Protein AF-A0A3C0I5L4-F1 (afdb_monomer_lite)

Sequence (183 aa):
MVKNKQGGDNIIDRAFYGLAITHIKDHEHILNLGCGSHLNFERNLLNKHNVTITSCDINPISIPYESEHIIFFKQDVETLFTLDSKVDVVTFFELIEHIDKTDILLQNCYNNLKIGGVLICSVPNLASIYARVELLLGFQPHILEVSNVCSNFGTGVFGKLNNPNNEPIHHIRGFTLAAIKEM

Radius of gyration: 16.97 Å; chains: 1; bounding box: 39×34×49 Å

pLDDT: mean 92.29, std 9.23, range [46.31, 98.75]

Structure (mmCIF, N/CA/C/O backbone):
data_AF-A0A3C0I5L4-F1
#
_entry.id   AF-A0A3C0I5L4-F1
#
loop_
_atom_site.group_PDB
_atom_site.id
_atom_site.type_symbol
_atom_site.label_atom_id
_atom_site.label_alt_id
_atom_site.label_comp_id
_atom_site.label_asym_id
_atom_site.label_entity_id
_atom_site.label_seq_id
_atom_site.pdbx_PDB_ins_code
_atom_site.Cartn_x
_atom_site.Cartn_y
_atom_site.Cartn_z
_atom_site.occupancy
_atom_site.B_iso_or_equiv
_atom_site.auth_seq_id
_atom_site.auth_comp_id
_atom_site.auth_asym_id
_atom_site.auth_atom_id
_atom_site.pdbx_PDB_model_num
ATOM 1 N N . MET A 1 1 ? 21.613 4.155 -1.282 1.00 46.31 1 MET A N 1
ATOM 2 C CA . MET A 1 1 ? 20.770 2.986 -1.604 1.00 46.31 1 MET A CA 1
ATOM 3 C C . MET A 1 1 ? 19.384 3.333 -1.108 1.00 46.31 1 MET A C 1
ATOM 5 O O . MET A 1 1 ? 19.253 3.581 0.085 1.00 46.31 1 MET A O 1
ATOM 9 N N . VAL A 1 2 ? 18.417 3.496 -2.009 1.00 54.06 2 VAL A N 1
ATOM 10 C CA . VAL A 1 2 ? 17.023 3.744 -1.620 1.00 54.06 2 VAL A CA 1
ATOM 11 C C . VAL A 1 2 ? 16.546 2.462 -0.946 1.00 54.06 2 VAL A C 1
ATOM 13 O O . VAL A 1 2 ? 16.538 1.416 -1.583 1.00 54.06 2 VAL A O 1
ATOM 16 N N . LYS A 1 3 ? 16.319 2.516 0.367 1.00 54.25 3 LYS A N 1
ATOM 17 C CA . LYS A 1 3 ? 15.834 1.378 1.151 1.00 54.25 3 LYS A CA 1
ATOM 18 C C . LYS A 1 3 ? 14.345 1.562 1.399 1.00 54.25 3 LYS A C 1
ATOM 20 O O . LYS A 1 3 ? 13.959 2.639 1.849 1.00 54.25 3 LYS A O 1
ATOM 25 N N . ASN A 1 4 ? 13.586 0.510 1.101 1.00 57.41 4 ASN A N 1
ATOM 26 C CA . ASN A 1 4 ? 12.290 0.116 1.657 1.00 57.41 4 ASN A CA 1
ATOM 27 C C . ASN A 1 4 ? 11.431 1.336 2.005 1.00 57.41 4 ASN A C 1
ATOM 29 O O . ASN A 1 4 ? 11.211 1.657 3.174 1.00 57.41 4 ASN A O 1
ATOM 33 N N . LYS A 1 5 ? 11.019 2.075 0.965 1.00 69.38 5 LYS A N 1
ATOM 34 C CA . LYS A 1 5 ? 10.074 3.180 1.125 1.00 69.38 5 LYS A CA 1
ATOM 35 C C . LYS A 1 5 ? 8.753 2.580 1.590 1.00 69.38 5 LYS A C 1
ATOM 37 O O . LYS A 1 5 ? 8.132 1.834 0.853 1.00 69.38 5 LYS A O 1
ATOM 42 N N . GLN A 1 6 ? 8.350 2.907 2.811 1.00 75.19 6 GLN A N 1
ATOM 43 C CA . GLN A 1 6 ? 7.044 2.509 3.343 1.00 75.19 6 GLN A CA 1
ATOM 44 C C . GLN A 1 6 ? 6.053 3.679 3.367 1.00 75.19 6 GLN A C 1
ATOM 46 O O . GLN A 1 6 ? 4.899 3.489 3.709 1.00 75.19 6 GLN A O 1
ATOM 51 N N . GLY A 1 7 ? 6.492 4.887 2.999 1.00 66.06 7 GLY A N 1
ATOM 52 C CA . GLY A 1 7 ? 5.702 6.104 3.154 1.00 66.06 7 GLY A CA 1
ATOM 53 C C . GLY A 1 7 ? 4.615 6.296 2.099 1.00 66.06 7 GLY A C 1
ATOM 54 O O . GLY A 1 7 ? 4.928 6.489 0.928 1.00 66.06 7 GLY A O 1
ATOM 55 N N . GLY A 1 8 ? 3.361 6.411 2.539 1.00 62.75 8 GLY A N 1
ATOM 56 C CA . GLY A 1 8 ? 2.185 6.793 1.742 1.00 62.75 8 GLY A CA 1
ATOM 57 C C . GLY A 1 8 ? 2.085 8.285 1.385 1.00 62.75 8 GLY A C 1
ATOM 58 O O . GLY A 1 8 ? 0.991 8.813 1.178 1.00 62.75 8 GLY A O 1
ATOM 59 N N . ASP A 1 9 ? 3.214 8.998 1.316 1.00 68.19 9 ASP A N 1
ATOM 60 C CA . ASP A 1 9 ? 3.255 10.419 0.928 1.00 68.19 9 ASP A CA 1
ATOM 61 C C . ASP A 1 9 ? 3.105 10.640 -0.582 1.00 68.19 9 ASP A C 1
ATOM 63 O O . ASP A 1 9 ? 3.036 11.783 -1.044 1.00 68.19 9 ASP A O 1
ATOM 67 N N . ASN A 1 10 ? 3.037 9.557 -1.358 1.00 64.75 10 ASN A N 1
ATOM 68 C CA . ASN A 1 10 ? 2.701 9.625 -2.770 1.00 64.75 10 ASN A CA 1
ATOM 69 C C . ASN A 1 10 ? 1.367 10.371 -2.944 1.00 64.75 10 ASN A C 1
ATOM 71 O O . ASN A 1 10 ? 0.417 10.188 -2.176 1.00 64.75 10 ASN A O 1
ATOM 75 N N . ILE A 1 11 ? 1.292 11.231 -3.964 1.00 62.22 11 ILE A N 1
ATOM 76 C CA . ILE A 1 11 ? 0.053 11.929 -4.324 1.00 62.22 11 ILE A CA 1
ATOM 77 C C . ILE A 1 11 ? -0.876 10.900 -4.971 1.00 62.22 11 ILE A C 1
ATOM 79 O O . ILE A 1 11 ? -0.947 10.769 -6.190 1.00 62.22 11 ILE A O 1
ATOM 83 N N . ILE A 1 12 ? -1.555 10.134 -4.129 1.00 67.00 12 ILE A N 1
ATOM 84 C CA . ILE A 1 12 ? -2.606 9.213 -4.532 1.00 67.00 12 ILE A CA 1
ATOM 85 C C . ILE A 1 12 ? -3.869 10.038 -4.790 1.00 67.00 12 ILE A C 1
ATOM 87 O O . ILE A 1 12 ? -4.204 10.956 -4.032 1.00 67.00 12 ILE A O 1
ATOM 91 N N . ASP A 1 13 ? -4.562 9.734 -5.888 1.00 69.94 13 ASP A N 1
ATOM 92 C CA . ASP A 1 13 ? -5.792 10.427 -6.262 1.00 69.94 13 ASP A CA 1
ATOM 93 C C . ASP A 1 13 ? -6.814 10.352 -5.111 1.00 69.94 13 ASP A C 1
ATOM 95 O O . ASP A 1 13 ? -7.080 9.290 -4.546 1.00 69.94 13 ASP A O 1
ATOM 99 N N . ARG A 1 14 ? -7.447 11.477 -4.765 1.00 70.69 14 ARG A N 1
ATOM 100 C CA . ARG A 1 14 ? -8.514 11.493 -3.752 1.00 70.69 14 ARG A CA 1
ATOM 101 C C . ARG A 1 14 ? -9.670 10.563 -4.119 1.00 70.69 14 ARG A C 1
ATOM 103 O O . ARG A 1 14 ? -10.327 10.040 -3.221 1.00 70.69 14 ARG A O 1
ATOM 110 N N . ALA A 1 15 ? -9.925 10.349 -5.409 1.00 74.06 15 ALA A N 1
ATOM 111 C CA . ALA A 1 15 ? -10.909 9.386 -5.888 1.00 74.06 15 ALA A CA 1
ATOM 112 C C . ALA A 1 15 ? -10.546 7.948 -5.490 1.00 74.06 15 ALA A C 1
ATOM 114 O O . ALA A 1 15 ? -11.435 7.175 -5.132 1.00 74.06 15 ALA A O 1
ATOM 115 N N . PHE A 1 16 ? -9.252 7.615 -5.479 1.00 80.75 16 PHE A N 1
ATOM 116 C CA . PHE A 1 16 ?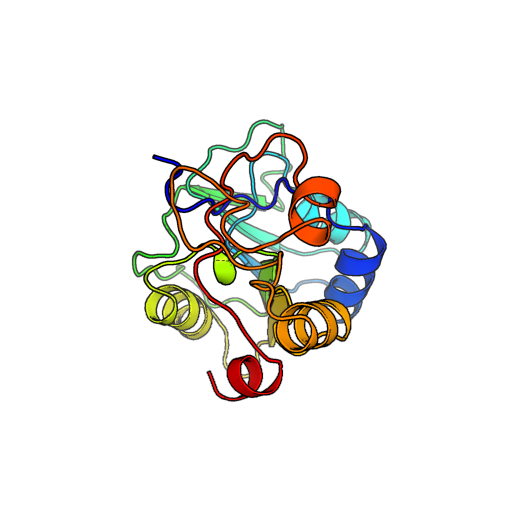 -8.768 6.310 -5.047 1.00 80.75 16 PHE A CA 1
ATOM 117 C C . PHE A 1 16 ? -9.075 6.076 -3.558 1.00 80.75 16 PHE A C 1
ATOM 119 O O . PHE A 1 16 ? -9.726 5.087 -3.214 1.00 80.75 16 PHE A O 1
ATOM 126 N N . TYR A 1 17 ? -8.730 7.029 -2.681 1.00 86.88 17 TYR A N 1
ATOM 127 C CA . TYR A 1 17 ? -9.134 6.946 -1.270 1.00 86.88 17 TYR A CA 1
ATOM 128 C C . TYR A 1 17 ? -10.654 6.944 -1.111 1.00 86.88 17 TYR A C 1
ATOM 130 O O . TYR A 1 17 ? -11.181 6.251 -0.249 1.00 86.88 17 TYR A O 1
ATOM 138 N N . GLY A 1 18 ? -11.376 7.668 -1.969 1.00 87.19 18 GLY A N 1
ATOM 139 C CA . GLY A 1 18 ? -12.834 7.672 -1.994 1.00 87.19 18 GLY A CA 1
ATOM 140 C C . GLY A 1 18 ? -13.443 6.275 -2.121 1.00 87.19 18 GLY A C 1
ATOM 141 O O . GLY A 1 18 ? -14.389 5.982 -1.395 1.00 87.19 18 GLY A O 1
ATOM 142 N N . LEU A 1 19 ? -12.885 5.415 -2.981 1.00 90.06 19 LEU A N 1
ATOM 143 C CA . LEU A 1 19 ? -13.333 4.027 -3.119 1.00 90.06 19 LEU A CA 1
ATOM 144 C C . LEU A 1 19 ? -13.057 3.222 -1.844 1.00 90.06 19 LEU A C 1
ATOM 146 O O . LEU A 1 19 ? -13.973 2.592 -1.323 1.00 90.06 19 LEU A O 1
ATOM 150 N N . ALA A 1 20 ? -11.833 3.285 -1.310 1.00 92.50 20 ALA A N 1
ATOM 151 C CA . ALA A 1 20 ? -11.471 2.589 -0.073 1.00 92.50 20 ALA A CA 1
ATOM 152 C C . ALA A 1 20 ? -12.380 2.994 1.101 1.00 92.50 20 ALA A C 1
ATOM 154 O O . ALA A 1 20 ? -12.898 2.137 1.813 1.00 92.50 20 ALA A O 1
ATOM 155 N N . ILE A 1 21 ? -12.647 4.295 1.244 1.00 93.94 21 ILE A N 1
ATOM 156 C CA . ILE A 1 21 ? -13.491 4.845 2.309 1.00 93.94 21 ILE A CA 1
ATOM 157 C C . ILE A 1 21 ? -14.933 4.319 2.227 1.00 93.94 21 ILE A C 1
ATOM 159 O O . ILE A 1 21 ? -15.558 4.133 3.261 1.00 93.94 21 ILE A O 1
ATOM 163 N N . THR A 1 22 ? -15.460 3.994 1.039 1.00 94.25 22 THR A N 1
ATOM 164 C CA . THR A 1 22 ? -16.830 3.442 0.919 1.00 94.25 22 THR A CA 1
ATOM 165 C C . THR A 1 22 ? -17.010 2.064 1.564 1.00 94.25 22 THR A C 1
ATOM 167 O O . THR A 1 22 ? -18.143 1.629 1.775 1.00 94.25 22 THR A O 1
ATOM 170 N N . HIS A 1 23 ? -15.908 1.381 1.880 1.00 94.75 23 HIS A N 1
ATOM 171 C CA . HIS A 1 23 ? -15.907 0.096 2.572 1.00 94.75 23 HIS A CA 1
ATOM 172 C C . HIS A 1 23 ? -15.712 0.222 4.089 1.00 94.75 23 HIS A C 1
ATOM 174 O O . HIS A 1 23 ? -15.779 -0.797 4.772 1.00 94.75 23 HIS A O 1
ATOM 180 N N . ILE A 1 24 ? -15.495 1.437 4.604 1.00 97.31 24 ILE A N 1
ATOM 181 C CA . ILE A 1 24 ? -15.298 1.727 6.028 1.00 97.31 24 ILE A CA 1
ATOM 182 C C . ILE A 1 24 ? -16.590 2.316 6.605 1.00 97.31 24 ILE A C 1
ATOM 184 O O . ILE A 1 24 ? -17.306 3.064 5.937 1.00 97.31 24 ILE A O 1
ATOM 188 N N . LYS A 1 25 ? -16.910 1.957 7.847 1.00 97.31 25 LYS A N 1
ATOM 189 C CA . LYS A 1 25 ? -18.108 2.408 8.565 1.00 97.31 25 LYS A CA 1
ATOM 190 C C . LYS A 1 25 ? -17.736 3.260 9.771 1.00 97.31 25 LYS A C 1
ATOM 192 O O . LYS A 1 25 ? -16.623 3.193 10.286 1.00 97.31 25 LYS A O 1
ATOM 197 N N . ASP A 1 26 ? -18.705 4.034 10.254 1.00 97.88 26 ASP A N 1
ATOM 198 C CA . ASP A 1 26 ? -18.543 4.761 11.511 1.00 97.88 26 ASP A CA 1
ATOM 199 C C . ASP A 1 26 ? -18.275 3.801 12.674 1.00 97.88 26 ASP A C 1
ATOM 201 O O . ASP A 1 26 ? -18.818 2.695 12.738 1.00 97.88 26 ASP A O 1
ATOM 205 N N . HIS A 1 27 ? -17.462 4.275 13.613 1.00 97.56 27 HIS A N 1
ATOM 206 C CA . HIS A 1 27 ? -17.026 3.600 14.833 1.00 97.56 27 HIS A CA 1
ATOM 207 C C . HIS A 1 27 ? -16.132 2.369 14.626 1.00 97.56 27 HIS A C 1
ATOM 209 O O . HIS A 1 27 ? -15.845 1.665 15.595 1.00 97.56 27 HIS A O 1
ATOM 215 N N . GLU A 1 28 ? -15.665 2.114 13.402 1.00 98.25 28 GLU A N 1
ATOM 216 C CA . GLU A 1 28 ? -14.629 1.114 13.148 1.00 98.25 28 GLU A CA 1
ATOM 217 C C . GLU A 1 28 ? -13.257 1.597 13.638 1.00 98.25 28 GLU A C 1
ATOM 219 O O . GLU A 1 28 ? -12.948 2.793 13.638 1.00 98.25 28 GLU A O 1
ATOM 224 N N . HIS A 1 29 ? -12.427 0.637 14.050 1.00 98.44 29 HIS A N 1
ATOM 225 C CA . HIS A 1 29 ? -11.011 0.851 14.335 1.00 98.44 29 HIS A CA 1
ATOM 226 C C . HIS A 1 29 ? -10.188 0.388 13.133 1.00 98.44 29 HIS A C 1
ATOM 228 O O . HIS A 1 29 ? -10.349 -0.745 12.670 1.00 98.44 29 HIS A O 1
ATOM 234 N N . ILE A 1 30 ? -9.317 1.259 12.624 1.00 98.50 30 ILE A N 1
ATOM 235 C CA . ILE A 1 30 ? -8.523 1.033 11.413 1.00 98.50 30 ILE A CA 1
ATOM 236 C C . ILE A 1 30 ? -7.036 0.952 11.757 1.00 98.50 30 ILE A C 1
ATOM 238 O O . ILE A 1 30 ? -6.535 1.768 12.525 1.00 98.50 30 ILE A O 1
ATOM 242 N N . LEU A 1 31 ? -6.313 0.016 11.144 1.00 98.62 31 LEU A N 1
ATOM 243 C CA . LEU A 1 31 ? -4.848 -0.003 11.107 1.00 98.62 31 LEU A CA 1
ATOM 244 C C . LEU A 1 31 ? -4.366 0.399 9.711 1.00 98.62 31 LEU A C 1
ATOM 246 O O . LEU A 1 31 ? -4.568 -0.362 8.769 1.00 98.62 31 LEU A O 1
ATOM 250 N N . ASN A 1 32 ? -3.701 1.547 9.580 1.00 97.69 32 ASN A N 1
ATOM 251 C CA . ASN A 1 32 ? -3.083 1.975 8.325 1.00 97.69 32 ASN A CA 1
ATOM 252 C C . ASN A 1 32 ? -1.569 1.726 8.353 1.00 97.69 32 ASN A C 1
ATOM 254 O O . ASN A 1 32 ? -0.853 2.294 9.181 1.00 97.69 32 ASN A O 1
ATOM 258 N N . LEU A 1 33 ? -1.083 0.873 7.453 1.00 97.88 33 LEU A N 1
ATOM 259 C CA . LEU A 1 33 ? 0.329 0.525 7.315 1.00 97.88 33 LEU A CA 1
ATOM 260 C C . LEU A 1 33 ? 0.950 1.340 6.181 1.00 97.88 33 LEU A C 1
ATOM 262 O O . LEU A 1 33 ? 0.434 1.343 5.064 1.00 97.88 33 LEU A O 1
ATOM 266 N N . GLY A 1 34 ? 2.065 2.006 6.472 1.00 95.69 34 GLY A N 1
ATOM 267 C CA . GLY A 1 34 ? 2.743 2.887 5.528 1.00 95.69 34 GLY A CA 1
ATOM 268 C C . GLY A 1 34 ? 2.052 4.242 5.369 1.00 95.69 34 GLY A C 1
ATOM 269 O O . GLY A 1 34 ? 1.781 4.684 4.255 1.00 95.69 34 GLY A O 1
ATOM 270 N N . CYS A 1 35 ? 1.698 4.903 6.477 1.00 94.06 35 CYS A N 1
ATOM 271 C CA . CYS A 1 35 ? 0.886 6.127 6.439 1.00 94.06 35 CYS A CA 1
ATOM 272 C C . CYS A 1 35 ? 1.588 7.353 5.827 1.00 94.06 35 CYS A C 1
ATOM 274 O O . CYS A 1 35 ? 0.935 8.354 5.519 1.00 94.06 35 CYS A O 1
ATOM 276 N N . GLY A 1 36 ? 2.909 7.300 5.656 1.00 92.50 36 GLY A N 1
ATOM 277 C CA . GLY A 1 36 ? 3.711 8.455 5.281 1.00 92.50 36 GLY A CA 1
ATOM 278 C C . GLY A 1 36 ? 3.763 9.511 6.383 1.00 92.50 36 GLY A C 1
ATOM 279 O O . GLY A 1 36 ? 3.291 9.323 7.507 1.00 92.50 36 GLY A O 1
ATOM 280 N N . SER A 1 37 ? 4.362 10.652 6.059 1.00 91.44 37 SER A N 1
ATOM 281 C CA . SER A 1 37 ? 4.539 11.757 6.995 1.00 91.44 37 SER A CA 1
ATOM 282 C C . SER A 1 37 ? 3.363 12.745 7.016 1.00 91.44 37 SER A C 1
ATOM 284 O O . SER A 1 37 ? 3.224 13.479 7.993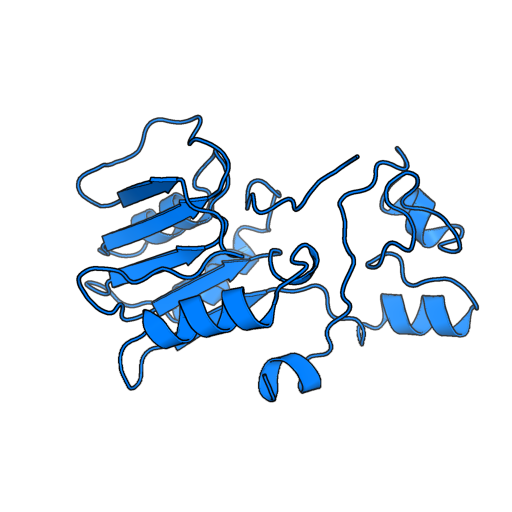 1.00 91.44 37 SER A O 1
ATOM 286 N N . HIS A 1 38 ? 2.496 12.749 5.993 1.00 91.75 38 HIS A N 1
ATOM 287 C CA . HIS A 1 38 ? 1.404 13.727 5.838 1.00 91.75 38 HIS A CA 1
ATOM 288 C C . HIS A 1 38 ? -0.002 13.202 6.170 1.00 91.75 38 HIS A C 1
ATOM 290 O O . HIS A 1 38 ? -0.963 13.972 6.073 1.00 91.75 38 HIS A O 1
ATOM 296 N N . LEU A 1 39 ? -0.145 11.924 6.544 1.00 92.38 39 LEU A N 1
ATOM 297 C CA . LEU A 1 39 ? -1.418 11.314 6.961 1.00 92.38 39 LEU A CA 1
ATOM 298 C C . LEU A 1 39 ? -2.577 11.579 5.979 1.00 92.38 39 LEU A C 1
ATOM 300 O O . LEU A 1 39 ? -3.680 12.000 6.350 1.00 92.38 39 LEU A O 1
ATOM 304 N N . ASN A 1 40 ? -2.296 11.436 4.680 1.00 91.69 40 ASN A N 1
ATOM 305 C CA . ASN A 1 40 ? -3.240 11.818 3.632 1.00 91.69 40 ASN A CA 1
ATOM 306 C C . ASN A 1 40 ? -4.527 10.989 3.704 1.00 91.69 40 ASN A C 1
ATOM 308 O O . ASN A 1 40 ? -5.620 11.547 3.575 1.00 91.69 40 ASN A O 1
ATOM 312 N N . PHE A 1 41 ? -4.412 9.677 3.914 1.00 93.44 41 PHE A N 1
ATOM 313 C CA . PHE A 1 41 ? -5.564 8.785 4.010 1.00 93.44 41 PHE A CA 1
ATOM 314 C C . PHE A 1 41 ? -6.403 9.089 5.255 1.00 93.44 41 PHE A C 1
ATOM 316 O O . PHE A 1 41 ? -7.611 9.289 5.143 1.00 93.44 41 PHE A O 1
ATOM 323 N N . GLU A 1 42 ? -5.757 9.226 6.411 1.00 94.94 42 GLU A N 1
ATOM 324 C CA . GLU A 1 42 ? -6.387 9.487 7.704 1.00 94.94 42 GLU A CA 1
ATOM 325 C C . GLU A 1 42 ? -7.236 10.754 7.655 1.00 94.94 42 GLU A C 1
ATOM 327 O O . GLU A 1 42 ? -8.411 10.741 8.016 1.00 94.94 42 GLU A O 1
ATOM 332 N N . ARG A 1 43 ? -6.678 11.843 7.116 1.00 92.25 43 ARG A N 1
ATOM 333 C CA . ARG A 1 43 ? -7.399 13.113 6.968 1.00 92.25 43 ARG A CA 1
ATOM 334 C C . ARG A 1 43 ? -8.594 12.995 6.024 1.00 92.25 43 ARG A C 1
ATOM 336 O O . ARG A 1 43 ? -9.620 13.625 6.257 1.00 92.25 43 ARG A O 1
ATOM 343 N N . ASN A 1 44 ? -8.483 12.223 4.940 1.00 92.12 44 ASN A N 1
ATOM 344 C CA . ASN A 1 44 ? -9.615 12.002 4.033 1.00 92.12 44 ASN A CA 1
ATOM 345 C C . ASN A 1 44 ? -10.710 11.146 4.685 1.00 92.12 44 ASN A C 1
ATOM 347 O O . ASN A 1 44 ? -11.889 11.410 4.450 1.00 92.12 44 ASN A O 1
ATOM 351 N N . LEU A 1 45 ? -10.327 10.158 5.494 1.00 94.81 45 LEU A N 1
ATOM 352 C CA . LEU A 1 45 ? -11.247 9.267 6.190 1.00 94.81 45 LEU A CA 1
ATOM 353 C C . LEU A 1 45 ? -12.005 9.994 7.312 1.00 94.81 45 LEU A C 1
ATOM 355 O O . LEU A 1 45 ? -13.233 9.946 7.329 1.00 94.81 45 LEU A O 1
ATOM 359 N N . LEU A 1 46 ? -11.309 10.744 8.173 1.00 95.38 46 LEU A N 1
ATOM 360 C CA . LEU A 1 46 ? -11.922 11.486 9.289 1.00 95.38 46 LEU A CA 1
ATOM 361 C C . LEU A 1 46 ? -12.873 12.603 8.834 1.00 95.38 46 LEU A C 1
ATOM 363 O O . LEU A 1 46 ? -13.824 12.937 9.530 1.00 95.38 46 LEU A O 1
ATOM 367 N N . ASN A 1 47 ? -12.684 13.141 7.625 1.00 93.06 47 ASN A N 1
ATOM 368 C CA . ASN A 1 47 ? -13.634 14.090 7.033 1.00 93.06 47 ASN A CA 1
ATOM 369 C C . ASN A 1 47 ? -14.987 13.456 6.657 1.00 93.06 47 ASN A C 1
ATOM 371 O O . ASN A 1 47 ? -15.925 14.183 6.329 1.00 93.06 47 ASN A O 1
ATOM 375 N N . LYS A 1 48 ? -15.078 12.121 6.613 1.00 94.00 48 LYS A N 1
ATOM 376 C CA . LYS A 1 48 ? -16.266 11.390 6.148 1.00 94.00 48 LYS A CA 1
ATOM 377 C C . LYS A 1 48 ? -16.854 10.448 7.190 1.00 94.00 48 LYS A C 1
ATOM 379 O O . LYS A 1 48 ? -18.048 10.184 7.113 1.00 94.00 48 LYS A O 1
ATOM 384 N N . HIS A 1 49 ? -16.037 9.959 8.119 1.00 96.12 49 HIS A N 1
ATOM 385 C CA . HIS A 1 49 ? -16.430 8.958 9.098 1.00 96.12 49 HIS A CA 1
ATOM 386 C C . HIS A 1 49 ? -15.901 9.276 10.489 1.00 96.12 49 HIS A C 1
ATOM 388 O O . HIS A 1 49 ? -14.795 9.789 10.651 1.00 96.12 49 HIS A O 1
ATOM 394 N N . ASN A 1 50 ? -16.683 8.900 11.496 1.00 97.06 50 ASN A N 1
ATOM 395 C CA . ASN A 1 50 ? -16.269 8.976 12.890 1.00 97.06 50 ASN A CA 1
ATOM 396 C C . ASN A 1 50 ? -15.577 7.672 13.301 1.00 97.06 50 ASN A C 1
ATOM 398 O O . ASN A 1 50 ? -16.241 6.734 13.736 1.00 97.06 50 ASN A O 1
ATOM 402 N N . VAL A 1 51 ? -14.259 7.601 13.141 1.00 97.94 51 VAL A N 1
ATOM 403 C CA . VAL A 1 51 ? -13.461 6.383 13.355 1.00 97.94 51 VAL A CA 1
ATOM 404 C C . VAL A 1 51 ? -12.250 6.643 14.248 1.00 97.94 51 VAL A C 1
ATOM 406 O O . VAL A 1 51 ? -11.891 7.792 14.514 1.00 97.94 51 VAL A O 1
ATOM 409 N N . THR A 1 52 ? -11.596 5.566 14.685 1.00 98.19 52 THR A N 1
ATOM 410 C CA . THR A 1 52 ? -10.255 5.621 15.279 1.00 98.19 52 THR A CA 1
ATOM 411 C C . THR A 1 52 ? -9.249 4.953 14.354 1.00 98.19 52 THR A C 1
ATOM 413 O O . THR A 1 52 ? -9.531 3.927 13.734 1.00 98.19 52 THR A O 1
ATOM 416 N N . ILE A 1 53 ? -8.060 5.537 14.238 1.00 98.38 53 ILE A N 1
ATOM 417 C CA . ILE A 1 53 ? -7.037 5.084 13.301 1.00 98.38 53 ILE A CA 1
ATOM 418 C C . ILE A 1 53 ? -5.721 4.889 14.042 1.00 98.38 53 ILE A C 1
ATOM 420 O O . ILE A 1 53 ? -5.240 5.767 14.753 1.00 98.38 53 ILE A O 1
ATOM 424 N N . THR A 1 54 ? -5.122 3.724 13.859 1.00 98.31 54 THR A N 1
ATOM 425 C CA . THR A 1 54 ? -3.768 3.408 14.285 1.00 98.31 54 THR A CA 1
ATOM 426 C C . THR A 1 54 ? -2.874 3.405 13.049 1.00 98.31 54 THR A C 1
ATOM 428 O O . THR A 1 54 ? -3.024 2.556 12.177 1.00 98.31 54 THR A O 1
ATOM 431 N N . SER A 1 55 ? -1.968 4.374 12.953 1.00 97.44 55 SER A N 1
ATOM 432 C CA . SER A 1 55 ? -1.113 4.603 11.785 1.00 97.44 55 SER A CA 1
ATOM 433 C C . SER A 1 55 ? 0.331 4.200 12.074 1.00 97.44 55 SER A C 1
ATOM 435 O O . SER A 1 55 ? 0.889 4.536 13.122 1.00 97.44 55 SER A O 1
ATOM 437 N N . CYS A 1 56 ? 0.932 3.477 11.132 1.00 96.25 56 CYS A N 1
ATOM 438 C CA . CYS A 1 56 ? 2.262 2.889 11.242 1.00 96.25 56 CYS A CA 1
ATOM 439 C C . CYS A 1 56 ? 3.149 3.346 10.086 1.00 96.25 56 CYS A C 1
ATOM 441 O O . CYS A 1 56 ? 2.773 3.181 8.926 1.00 96.25 56 CYS A O 1
ATOM 443 N N . ASP A 1 57 ? 4.353 3.832 10.386 1.00 95.62 57 ASP A N 1
ATOM 444 C CA . ASP A 1 57 ? 5.392 4.072 9.378 1.00 95.62 57 ASP A CA 1
ATOM 445 C C . ASP A 1 57 ? 6.791 4.069 10.010 1.00 95.62 57 ASP A C 1
ATOM 447 O O . ASP A 1 57 ? 6.959 4.331 11.204 1.00 95.62 57 ASP A O 1
ATOM 451 N N . ILE A 1 58 ? 7.826 3.825 9.206 1.00 94.44 58 ILE A N 1
ATOM 452 C CA . ILE A 1 58 ? 9.225 4.027 9.615 1.00 94.44 58 ILE A CA 1
ATOM 453 C C . ILE A 1 58 ? 9.594 5.516 9.670 1.00 94.44 58 ILE A C 1
ATOM 455 O O . ILE A 1 58 ? 10.517 5.913 10.394 1.00 94.44 58 ILE A O 1
ATOM 459 N N . ASN A 1 59 ? 8.884 6.343 8.905 1.00 91.00 59 ASN A N 1
ATOM 460 C CA . ASN A 1 59 ? 9.068 7.780 8.847 1.00 91.00 59 ASN A CA 1
ATOM 461 C C . ASN A 1 59 ? 8.254 8.460 9.952 1.00 91.00 59 ASN A C 1
ATOM 463 O O . ASN A 1 59 ? 7.113 8.083 10.205 1.00 91.00 59 ASN A O 1
ATOM 467 N N . PRO A 1 60 ? 8.812 9.475 10.629 1.00 91.81 60 PRO A N 1
ATOM 468 C CA . PRO A 1 60 ? 8.030 10.269 11.562 1.00 91.81 60 PRO A CA 1
ATOM 469 C C . PRO A 1 60 ? 6.968 11.093 10.819 1.00 91.81 60 PRO A C 1
ATOM 471 O O . PRO A 1 60 ? 7.197 11.555 9.700 1.00 91.81 60 PRO A O 1
ATOM 474 N N . ILE A 1 61 ? 5.840 11.341 11.485 1.00 93.12 61 ILE A N 1
ATOM 475 C CA . ILE A 1 61 ? 4.833 12.294 11.010 1.00 93.12 61 ILE A CA 1
ATOM 476 C C . ILE A 1 61 ? 5.429 13.707 10.997 1.00 93.12 61 ILE A C 1
ATOM 478 O O . ILE A 1 61 ? 6.100 14.119 11.946 1.00 93.12 61 ILE A O 1
ATOM 482 N N . SER A 1 62 ? 5.171 14.454 9.923 1.00 90.75 62 SER A N 1
ATOM 483 C CA . SER A 1 62 ? 5.680 15.813 9.703 1.00 90.75 62 SER A CA 1
ATOM 484 C C . SER A 1 62 ? 4.642 16.909 9.975 1.00 90.75 62 SER A C 1
ATOM 486 O O . SER A 1 62 ? 4.985 18.092 9.971 1.00 90.75 62 SER A O 1
ATOM 488 N N . ILE A 1 63 ? 3.386 16.534 10.238 1.00 91.38 63 ILE A N 1
ATOM 489 C CA . ILE A 1 63 ? 2.260 17.450 10.449 1.00 91.38 63 ILE A CA 1
ATOM 490 C C . ILE A 1 63 ? 1.571 17.246 11.813 1.00 91.38 63 ILE A C 1
ATOM 492 O O . ILE A 1 63 ? 1.614 16.153 12.375 1.00 91.38 63 ILE A O 1
ATOM 496 N N . PRO A 1 64 ? 0.881 18.266 12.355 1.00 92.06 64 PRO A N 1
ATOM 497 C CA . PRO A 1 64 ? -0.032 18.074 13.480 1.00 92.06 64 PRO A CA 1
ATOM 498 C C . PRO A 1 64 ? -1.195 17.142 13.111 1.00 92.06 64 PRO A C 1
ATOM 500 O O . PRO A 1 64 ? -1.676 17.170 11.977 1.00 92.06 64 PRO A O 1
ATOM 503 N N . TYR A 1 65 ? -1.676 16.362 14.079 1.00 92.88 65 TYR A N 1
ATOM 504 C CA . TYR A 1 65 ? -2.811 15.454 13.912 1.00 92.88 65 TYR A CA 1
ATOM 505 C C . TYR A 1 65 ? -3.664 15.371 15.182 1.00 92.88 65 TYR A C 1
ATOM 507 O O . TYR A 1 65 ? -3.207 15.696 16.279 1.00 92.88 65 TYR A O 1
ATOM 515 N N . GLU A 1 66 ? -4.915 14.946 15.025 1.00 90.69 66 GLU A N 1
ATOM 516 C CA . GLU A 1 66 ? -5.883 14.814 16.115 1.00 90.69 66 GLU A CA 1
ATOM 517 C C . GLU A 1 66 ? -5.618 13.525 16.896 1.00 90.69 66 GLU A C 1
ATOM 519 O O . GLU A 1 66 ? -6.075 12.449 16.517 1.00 90.69 66 GLU A O 1
ATOM 524 N N . SER A 1 67 ? -4.865 13.621 17.993 1.00 89.75 67 SER A N 1
ATOM 525 C CA . SER A 1 67 ? -4.454 12.457 18.795 1.00 89.75 67 SER A CA 1
ATOM 526 C C . SER A 1 67 ? -5.610 11.700 19.459 1.00 89.75 67 SER A C 1
ATOM 528 O O . SER A 1 67 ? -5.412 10.601 19.964 1.00 89.75 67 SER A O 1
ATOM 530 N N . GLU A 1 68 ? -6.805 12.294 19.499 1.00 92.12 68 GLU A N 1
ATOM 531 C CA . GLU A 1 68 ? -8.027 11.639 19.981 1.00 92.12 68 GLU A CA 1
ATOM 532 C C . GLU A 1 68 ? -8.557 10.608 18.967 1.00 92.12 68 GLU A C 1
ATOM 534 O O . GLU A 1 68 ? -9.151 9.604 19.352 1.00 92.12 68 GLU A O 1
ATOM 539 N N . HIS A 1 69 ? -8.272 10.817 17.676 1.00 95.56 69 HIS A N 1
ATOM 540 C CA . HIS A 1 69 ? -8.693 9.949 16.575 1.00 95.56 69 HIS A CA 1
ATOM 541 C C . HIS A 1 69 ? -7.546 9.142 15.967 1.00 95.56 69 HIS A C 1
ATOM 543 O O . HIS A 1 69 ? -7.782 8.064 15.425 1.00 95.56 69 HIS A O 1
ATOM 549 N N . ILE A 1 70 ? -6.313 9.648 16.039 1.00 97.56 70 ILE A N 1
ATOM 550 C CA . ILE A 1 70 ? -5.140 9.053 15.397 1.00 97.56 70 ILE A CA 1
ATOM 551 C C . ILE A 1 70 ? -4.101 8.688 16.454 1.00 97.56 70 ILE A C 1
ATOM 553 O O . ILE A 1 70 ? -3.583 9.543 17.171 1.00 97.56 70 ILE A O 1
ATOM 557 N N . ILE A 1 71 ? -3.736 7.411 16.485 1.00 97.38 71 ILE A N 1
ATOM 558 C CA . ILE A 1 71 ? -2.608 6.882 17.247 1.00 97.38 71 ILE A CA 1
ATOM 559 C C . ILE A 1 71 ? -1.501 6.558 16.254 1.00 97.38 71 ILE A C 1
ATOM 561 O O . ILE A 1 71 ? -1.666 5.682 15.410 1.00 97.38 71 ILE A O 1
ATOM 565 N N . PHE A 1 72 ? -0.359 7.227 16.367 1.00 97.25 72 PHE A N 1
ATOM 566 C CA . PHE A 1 72 ? 0.812 6.914 15.555 1.00 97.25 72 PHE A CA 1
ATOM 567 C C . PHE A 1 72 ? 1.845 6.119 16.337 1.00 97.25 72 PHE A C 1
ATOM 569 O O . PHE A 1 72 ? 2.161 6.447 17.483 1.00 97.25 72 PHE A O 1
ATOM 576 N N . PHE A 1 73 ? 2.444 5.135 15.678 1.00 95.62 73 PHE A N 1
ATOM 577 C CA . PHE A 1 73 ? 3.615 4.446 16.190 1.00 95.62 73 PHE A CA 1
ATOM 578 C C . PHE A 1 73 ? 4.631 4.211 15.073 1.00 95.62 73 PHE A C 1
ATOM 580 O O . PHE A 1 73 ? 4.296 3.843 13.948 1.00 95.62 73 PHE A O 1
ATOM 587 N N . LYS A 1 74 ? 5.904 4.444 15.402 1.00 95.44 74 LYS A N 1
ATOM 588 C CA . LYS A 1 74 ? 7.010 4.239 14.472 1.00 95.44 74 LYS A CA 1
ATOM 589 C C . LYS A 1 74 ? 7.398 2.766 14.461 1.00 95.44 74 LYS A C 1
ATOM 591 O O . LYS A 1 74 ? 7.976 2.289 15.437 1.00 95.44 74 LYS A O 1
ATOM 596 N N . GLN A 1 75 ? 7.121 2.073 13.364 1.00 95.75 75 GLN A N 1
ATOM 597 C CA . GLN A 1 75 ? 7.353 0.638 13.241 1.00 95.75 75 GLN A CA 1
ATOM 598 C C . GLN A 1 75 ? 7.654 0.262 11.787 1.00 95.75 75 GLN A C 1
ATOM 600 O O . GLN A 1 75 ? 7.077 0.805 10.851 1.00 95.75 75 GLN A O 1
ATOM 605 N N . ASP A 1 76 ? 8.580 -0.682 11.623 1.00 96.31 76 ASP A N 1
ATOM 606 C CA . ASP A 1 76 ? 8.870 -1.321 10.342 1.00 96.31 76 ASP A CA 1
ATOM 607 C C . ASP A 1 76 ? 7.857 -2.445 10.090 1.00 96.31 76 ASP A C 1
ATOM 609 O O . ASP A 1 76 ? 7.757 -3.382 10.894 1.00 96.31 76 ASP A O 1
ATOM 613 N N . VAL A 1 77 ? 7.117 -2.365 8.980 1.00 96.81 77 VAL A N 1
ATOM 614 C CA . VAL A 1 77 ? 6.113 -3.377 8.603 1.00 96.81 77 VAL A CA 1
ATOM 615 C C . VAL A 1 77 ? 6.732 -4.725 8.219 1.00 96.81 77 VAL A C 1
ATOM 617 O O . VAL A 1 77 ? 6.023 -5.728 8.163 1.00 96.81 77 VAL A O 1
ATOM 620 N N . GLU A 1 78 ? 8.050 -4.773 8.012 1.00 96.44 78 GLU A N 1
ATOM 621 C CA . GLU A 1 78 ? 8.835 -5.996 7.805 1.00 96.44 78 GLU A CA 1
ATOM 622 C C . GLU A 1 78 ? 9.298 -6.657 9.107 1.00 96.44 78 GLU A C 1
ATOM 624 O O . GLU A 1 78 ? 10.045 -7.644 9.095 1.00 96.44 78 GLU A O 1
ATOM 629 N N . THR A 1 79 ? 8.858 -6.123 10.244 1.00 97.69 79 THR A N 1
ATOM 630 C CA . THR A 1 79 ? 9.026 -6.716 11.568 1.00 97.69 79 THR A CA 1
ATOM 631 C C . THR A 1 79 ? 7.653 -7.054 12.136 1.00 97.69 79 THR A C 1
ATOM 633 O O . THR A 1 79 ? 6.721 -6.259 12.035 1.00 97.69 79 THR A O 1
ATOM 636 N N . LEU A 1 80 ? 7.514 -8.243 12.728 1.00 98.25 80 LEU A N 1
ATOM 637 C CA . LEU A 1 80 ? 6.248 -8.670 13.317 1.00 98.25 80 LEU A CA 1
ATOM 638 C C . LEU A 1 80 ? 5.864 -7.790 14.506 1.00 98.25 80 LEU A C 1
ATOM 640 O O . LEU A 1 80 ? 6.688 -7.531 15.383 1.00 98.25 80 LEU A O 1
ATOM 644 N N . PHE A 1 81 ? 4.596 -7.397 14.561 1.00 98.06 81 PHE A N 1
ATOM 645 C CA . PHE A 1 81 ? 4.014 -6.702 15.701 1.00 98.06 81 PHE A CA 1
ATOM 646 C C . PHE A 1 81 ? 2.547 -7.091 15.897 1.00 98.06 81 PHE A C 1
ATOM 648 O O . PHE A 1 81 ? 1.888 -7.674 15.032 1.00 98.06 81 PHE A O 1
ATOM 655 N N . THR A 1 82 ? 2.016 -6.784 17.074 1.00 97.38 82 THR A N 1
ATOM 656 C CA . THR A 1 82 ? 0.606 -6.995 17.404 1.00 97.38 82 THR A CA 1
ATOM 657 C C . THR A 1 82 ? 0.136 -5.845 18.278 1.00 97.38 82 THR A C 1
ATOM 659 O O . THR A 1 82 ? 0.846 -5.436 19.193 1.00 97.38 82 THR A O 1
ATOM 662 N N . LEU A 1 83 ? -1.032 -5.302 17.957 1.00 97.38 83 LEU A N 1
ATOM 663 C CA . LEU A 1 83 ? -1.717 -4.284 18.737 1.00 97.38 83 LEU A CA 1
ATOM 664 C C . LEU A 1 83 ? -2.403 -4.927 19.946 1.00 97.38 83 LEU A C 1
ATOM 666 O O . LEU A 1 83 ? -2.776 -6.100 19.912 1.00 97.38 83 LEU A O 1
ATOM 670 N N . ASP A 1 84 ? -2.656 -4.132 20.985 1.00 96.12 84 ASP A N 1
ATOM 671 C CA . ASP A 1 84 ? -3.374 -4.590 22.185 1.00 96.12 84 ASP A CA 1
ATOM 672 C C . ASP A 1 84 ? -4.800 -5.070 21.877 1.00 96.12 84 ASP A C 1
ATOM 674 O O . ASP A 1 84 ? -5.394 -5.848 22.624 1.00 96.12 84 ASP A O 1
ATOM 678 N N . SER A 1 85 ? -5.382 -4.593 20.777 1.00 96.50 85 SER A N 1
ATOM 679 C CA . SER A 1 85 ? -6.711 -4.969 20.310 1.00 96.50 85 SER A CA 1
ATOM 680 C C . SER A 1 85 ? -6.729 -5.122 18.797 1.00 96.50 85 SER A C 1
ATOM 682 O O . SER A 1 85 ? -6.082 -4.371 18.070 1.00 96.50 85 SER A O 1
ATOM 684 N N . LYS A 1 86 ? -7.491 -6.114 18.326 1.00 98.31 86 LYS A N 1
ATOM 685 C CA . LYS A 1 86 ? -7.708 -6.346 16.896 1.00 98.31 86 LYS A CA 1
ATOM 686 C C . LYS A 1 86 ? -8.555 -5.222 16.298 1.00 98.31 86 LYS A C 1
ATOM 688 O O . LYS A 1 86 ? -9.474 -4.737 16.956 1.00 98.31 86 LYS A O 1
ATOM 693 N N . VAL A 1 87 ? -8.300 -4.896 15.038 1.00 98.69 87 VAL A N 1
ATOM 694 C CA . VAL A 1 87 ? -8.968 -3.834 14.274 1.00 98.69 87 VAL A CA 1
ATOM 695 C C . VAL A 1 87 ? -10.033 -4.393 13.330 1.00 98.69 87 VAL A C 1
ATOM 697 O O . VAL A 1 87 ? -10.006 -5.573 12.969 1.00 98.69 87 VAL A O 1
ATOM 700 N N . ASP A 1 88 ? -10.982 -3.551 12.935 1.00 98.75 88 ASP A N 1
ATOM 701 C CA . ASP A 1 88 ? -12.047 -3.898 11.985 1.00 98.75 88 ASP A CA 1
ATOM 702 C C . ASP A 1 88 ? -11.536 -3.890 10.540 1.00 98.75 88 ASP A C 1
ATOM 704 O O . ASP A 1 88 ? -11.905 -4.752 9.738 1.00 98.75 88 ASP A O 1
ATOM 708 N N . VAL A 1 89 ? -10.642 -2.946 10.231 1.00 98.62 89 VAL A N 1
ATOM 709 C CA . VAL A 1 89 ? -10.082 -2.749 8.893 1.00 98.62 89 VAL A CA 1
ATOM 710 C C . VAL A 1 89 ? -8.567 -2.582 8.972 1.00 98.62 89 VAL A C 1
ATOM 712 O O . VAL A 1 89 ? -8.057 -1.828 9.797 1.00 98.62 89 VAL A O 1
ATOM 715 N N . VAL A 1 90 ? -7.837 -3.261 8.090 1.00 98.56 90 VAL A N 1
ATOM 716 C CA . VAL A 1 90 ? -6.417 -2.986 7.829 1.00 98.56 90 VAL A CA 1
ATOM 717 C C . VAL A 1 90 ? -6.297 -2.366 6.443 1.00 98.56 90 VAL A C 1
ATOM 719 O O . VAL A 1 90 ? -6.934 -2.834 5.498 1.00 98.56 90 VAL A O 1
ATOM 722 N N . THR A 1 91 ? -5.477 -1.329 6.310 1.00 97.69 91 THR A N 1
ATOM 723 C CA . THR A 1 91 ? -5.201 -0.666 5.038 1.00 97.69 91 THR A CA 1
ATOM 724 C C . THR A 1 91 ? -3.709 -0.555 4.758 1.00 97.69 91 THR A C 1
ATOM 726 O O . THR A 1 91 ? -2.913 -0.378 5.677 1.00 97.69 91 THR A O 1
ATOM 729 N N . PHE A 1 92 ? -3.330 -0.637 3.483 1.00 96.25 92 PHE A N 1
ATOM 730 C CA . PHE A 1 92 ? -2.030 -0.174 2.9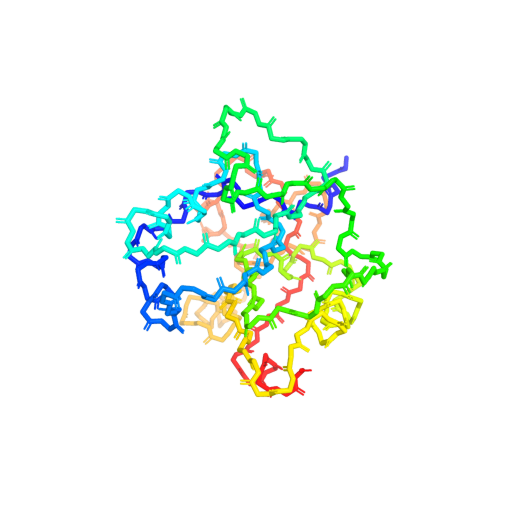89 1.00 96.25 92 PHE A CA 1
ATOM 731 C C . PHE A 1 92 ? -2.131 0.231 1.520 1.00 96.25 92 PHE A C 1
ATOM 733 O O . PHE A 1 92 ? -2.849 -0.402 0.745 1.00 96.25 92 PHE A O 1
ATOM 740 N N . PHE A 1 93 ? -1.414 1.270 1.103 1.00 94.12 93 PHE A N 1
ATOM 741 C CA . PHE A 1 93 ? -1.538 1.802 -0.254 1.00 94.12 93 PHE A CA 1
ATOM 742 C C . PHE A 1 93 ? -0.175 2.047 -0.878 1.00 94.12 93 PHE A C 1
ATOM 744 O O . PHE A 1 93 ? 0.643 2.706 -0.246 1.00 94.12 93 PHE A O 1
ATOM 751 N N . GLU A 1 94 ? 0.041 1.518 -2.090 1.00 92.00 94 GLU A N 1
ATOM 752 C CA . GLU A 1 94 ? 1.320 1.596 -2.817 1.00 92.00 94 GLU A CA 1
ATOM 753 C C . GLU A 1 94 ? 2.514 1.319 -1.878 1.00 92.00 94 GLU A C 1
ATOM 755 O O . GLU A 1 94 ? 3.395 2.152 -1.664 1.00 92.00 94 GLU A O 1
ATOM 760 N N . LEU A 1 95 ? 2.438 0.171 -1.192 1.00 93.88 95 LEU A N 1
ATOM 761 C CA . LEU A 1 95 ? 3.370 -0.241 -0.140 1.00 93.88 95 LEU A CA 1
ATOM 762 C C . LEU A 1 95 ? 4.055 -1.558 -0.495 1.00 93.88 95 LEU A C 1
ATOM 764 O O . LEU A 1 95 ? 5.278 -1.648 -0.476 1.00 93.88 95 LEU A O 1
ATOM 768 N N . ILE A 1 96 ? 3.272 -2.603 -0.773 1.00 95.81 96 ILE A N 1
ATOM 769 C CA . ILE A 1 96 ? 3.751 -3.991 -0.851 1.00 95.81 96 ILE A CA 1
ATOM 770 C C . ILE A 1 96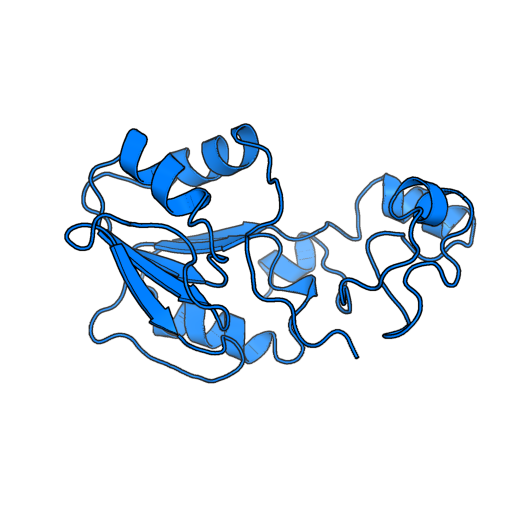 ? 4.797 -4.221 -1.959 1.00 95.81 96 ILE A C 1
ATOM 772 O O . ILE A 1 96 ? 5.651 -5.097 -1.829 1.00 95.81 96 ILE A O 1
ATOM 776 N N . GLU A 1 97 ? 4.781 -3.419 -3.022 1.00 94.31 97 GLU A N 1
ATOM 777 C CA . GLU A 1 97 ? 5.770 -3.400 -4.106 1.00 94.31 97 GLU A CA 1
ATOM 778 C C . GLU A 1 97 ? 7.167 -2.946 -3.664 1.00 94.31 97 GLU A C 1
ATOM 780 O O . GLU A 1 97 ? 8.154 -3.294 -4.320 1.00 94.31 97 GLU A O 1
ATOM 785 N N . HIS A 1 98 ? 7.246 -2.228 -2.539 1.00 93.44 98 HIS A N 1
ATOM 786 C CA . HIS A 1 98 ? 8.476 -1.744 -1.917 1.00 93.44 98 HIS A CA 1
ATOM 787 C C . HIS A 1 98 ? 9.007 -2.654 -0.802 1.00 93.44 98 HIS A C 1
ATOM 789 O O . HIS A 1 98 ? 10.036 -2.341 -0.200 1.00 93.44 98 HIS A O 1
ATOM 795 N N . ILE A 1 99 ? 8.299 -3.740 -0.476 1.00 94.19 99 ILE A N 1
ATOM 796 C CA . ILE A 1 99 ? 8.595 -4.580 0.687 1.00 94.19 99 ILE A CA 1
ATOM 797 C C . ILE A 1 99 ? 9.404 -5.820 0.299 1.00 94.19 99 ILE A C 1
ATOM 799 O O . ILE A 1 99 ? 8.986 -6.627 -0.539 1.00 94.19 99 ILE A O 1
ATOM 803 N N . ASP A 1 100 ? 10.529 -6.045 0.986 1.00 93.44 100 ASP A N 1
ATOM 804 C CA . ASP A 1 100 ? 11.306 -7.275 0.825 1.00 93.44 100 ASP A CA 1
ATOM 805 C C . ASP A 1 100 ? 10.570 -8.466 1.460 1.00 93.44 100 ASP A C 1
ATOM 807 O O . ASP A 1 100 ? 10.376 -9.496 0.809 1.00 93.44 100 ASP A O 1
ATOM 811 N N . LYS A 1 101 ? 10.124 -8.344 2.716 1.00 95.62 101 LYS A N 1
ATOM 812 C CA . LYS A 1 101 ? 9.452 -9.413 3.481 1.00 95.62 101 LYS A CA 1
ATOM 813 C C . LYS A 1 101 ? 7.924 -9.299 3.445 1.00 95.62 101 LYS A C 1
ATOM 815 O O . LYS A 1 101 ? 7.280 -9.068 4.469 1.00 95.62 101 LYS A O 1
ATOM 820 N N . THR A 1 102 ? 7.331 -9.497 2.269 1.00 96.19 102 THR A N 1
ATOM 821 C CA . THR A 1 102 ? 5.875 -9.356 2.053 1.00 96.19 102 THR A CA 1
ATOM 822 C C . THR A 1 102 ? 5.037 -10.256 2.952 1.00 96.19 102 THR A C 1
ATOM 824 O O . THR A 1 102 ? 3.982 -9.841 3.420 1.00 96.19 102 THR A O 1
ATOM 827 N N . ASP A 1 103 ? 5.528 -11.455 3.260 1.00 97.44 103 ASP A N 1
ATOM 828 C CA . ASP A 1 103 ? 4.825 -12.396 4.136 1.00 97.44 103 ASP A CA 1
ATOM 829 C C . ASP A 1 103 ? 4.706 -11.855 5.566 1.00 97.44 103 ASP A C 1
ATOM 831 O O . ASP A 1 103 ? 3.704 -12.088 6.235 1.00 97.44 103 ASP A O 1
ATOM 835 N N . ILE A 1 104 ? 5.694 -11.078 6.028 1.00 98.31 104 ILE A N 1
ATOM 836 C CA . ILE A 1 104 ? 5.638 -10.426 7.342 1.00 98.31 104 ILE A CA 1
ATOM 837 C C . ILE A 1 104 ? 4.630 -9.276 7.326 1.00 98.31 104 ILE A C 1
ATOM 839 O O . ILE A 1 104 ? 3.845 -9.165 8.266 1.00 98.31 104 ILE A O 1
ATOM 843 N N . LEU A 1 105 ? 4.583 -8.472 6.255 1.00 98.00 105 LEU A N 1
ATOM 844 C CA . LEU A 1 105 ? 3.548 -7.445 6.088 1.00 98.00 105 LEU A CA 1
ATOM 845 C C . LEU A 1 105 ? 2.143 -8.070 6.148 1.00 98.00 105 LEU A C 1
ATOM 847 O O . LEU A 1 105 ? 1.284 -7.600 6.896 1.00 98.00 105 LEU A O 1
ATOM 851 N N . LEU A 1 106 ? 1.906 -9.149 5.399 1.00 98.06 106 LEU A N 1
ATOM 852 C CA . LEU A 1 106 ? 0.609 -9.831 5.383 1.00 98.06 106 LEU A CA 1
ATOM 853 C C . LEU A 1 106 ? 0.299 -10.518 6.716 1.00 98.06 106 LEU A C 1
ATOM 855 O O . LEU A 1 106 ? -0.840 -10.475 7.182 1.00 98.06 106 LEU A O 1
ATOM 859 N N . GLN A 1 107 ? 1.305 -11.078 7.389 1.00 98.38 107 GLN A N 1
ATOM 860 C CA . GLN A 1 107 ? 1.137 -11.633 8.728 1.00 98.38 107 GLN A CA 1
ATOM 861 C C . GLN A 1 107 ? 0.811 -10.545 9.757 1.00 98.38 107 GLN A C 1
ATOM 863 O O . GLN A 1 107 ? -0.031 -10.775 10.619 1.00 98.38 107 GLN A O 1
ATOM 868 N N . ASN A 1 108 ? 1.384 -9.345 9.640 1.00 98.56 108 ASN A N 1
ATOM 869 C CA . ASN A 1 108 ? 0.990 -8.186 10.441 1.00 98.56 108 ASN A CA 1
ATOM 870 C C . ASN A 1 108 ? -0.468 -7.790 10.173 1.00 98.56 108 ASN A C 1
ATOM 872 O O . ASN A 1 108 ? -1.200 -7.515 11.123 1.00 98.56 108 ASN A O 1
ATOM 876 N N . CYS A 1 109 ? -0.929 -7.830 8.918 1.00 98.38 109 CYS A N 1
ATOM 877 C CA . CYS A 1 109 ? -2.340 -7.600 8.599 1.00 98.38 109 CYS A CA 1
ATOM 878 C C . CYS A 1 109 ? -3.230 -8.649 9.288 1.00 98.38 109 CYS A C 1
ATOM 880 O O . CYS A 1 109 ? -4.106 -8.305 10.079 1.00 98.38 109 CYS A O 1
ATOM 882 N N . TYR A 1 110 ? -2.957 -9.934 9.060 1.00 98.06 110 TYR A N 1
ATOM 883 C CA . TYR A 1 110 ? -3.730 -11.049 9.611 1.00 98.06 110 TYR A CA 1
ATOM 884 C C . TYR A 1 110 ? -3.736 -11.068 11.149 1.00 98.06 110 TYR A C 1
ATOM 886 O O . TYR A 1 110 ? -4.774 -11.244 11.790 1.00 98.06 110 TYR A O 1
ATOM 894 N N . ASN A 1 111 ? -2.579 -10.831 11.770 1.00 98.19 111 ASN A N 1
ATOM 895 C CA . ASN A 1 111 ? -2.425 -10.838 13.220 1.00 98.19 111 ASN A CA 1
ATOM 896 C C . ASN A 1 111 ? -3.056 -9.627 13.904 1.00 98.19 111 ASN A C 1
ATOM 898 O O . ASN A 1 111 ? -3.216 -9.668 15.120 1.00 98.19 111 ASN A O 1
ATOM 902 N N . ASN A 1 112 ? -3.435 -8.578 13.183 1.00 98.56 112 ASN A N 1
ATOM 903 C CA . ASN A 1 112 ? -4.106 -7.423 13.774 1.00 98.56 112 ASN A CA 1
ATOM 904 C C . ASN A 1 112 ? -5.579 -7.319 13.374 1.00 98.56 112 ASN A C 1
ATOM 906 O O . ASN A 1 112 ? -6.331 -6.632 14.053 1.00 98.56 112 ASN A O 1
ATOM 910 N N . LEU A 1 113 ? -6.028 -8.050 12.357 1.00 98.69 113 LEU A N 1
ATOM 911 C CA . LEU A 1 113 ? -7.411 -8.018 11.890 1.00 98.69 113 LEU A CA 1
ATOM 912 C C . LEU A 1 113 ? -8.335 -8.913 12.740 1.00 98.69 113 LEU A C 1
ATOM 914 O O . LEU A 1 113 ? -7.962 -10.018 13.155 1.00 98.69 113 LEU A O 1
ATOM 918 N N . LYS A 1 114 ? -9.556 -8.441 13.019 1.00 98.50 114 LYS A N 1
ATOM 919 C CA . LYS A 1 114 ? -10.632 -9.251 13.618 1.00 98.50 114 LYS A CA 1
ATOM 920 C C . LYS A 1 114 ? -11.076 -10.357 12.653 1.00 98.50 114 LYS A C 1
ATOM 922 O O . LYS A 1 114 ? -10.964 -10.227 11.435 1.00 98.50 114 LYS A O 1
ATOM 927 N N . ILE A 1 115 ? -11.665 -11.431 13.186 1.00 97.75 115 ILE A N 1
ATOM 928 C CA . ILE A 1 115 ? -12.374 -12.415 12.351 1.00 97.75 115 ILE A CA 1
ATOM 929 C C . ILE A 1 115 ? -13.529 -11.698 11.642 1.00 97.75 115 ILE A C 1
ATOM 931 O O . ILE A 1 115 ? -14.370 -11.089 12.299 1.00 97.75 115 ILE A O 1
ATOM 935 N N . GLY A 1 116 ? -13.562 -11.779 10.311 1.00 96.62 116 GLY A N 1
ATOM 936 C CA . GLY A 1 116 ? -14.542 -11.070 9.482 1.00 96.62 116 GLY A CA 1
ATOM 937 C C . GLY A 1 116 ? -14.203 -9.602 9.201 1.00 96.62 116 GLY A C 1
ATOM 938 O O . GLY A 1 116 ? -15.000 -8.931 8.550 1.00 96.62 116 GLY A O 1
ATOM 939 N N . GLY A 1 117 ? -13.048 -9.110 9.664 1.00 97.69 117 GLY A N 1
ATOM 940 C CA . GLY A 1 117 ? -12.526 -7.803 9.274 1.00 97.69 117 GLY A CA 1
ATOM 941 C C . GLY A 1 117 ? -12.084 -7.765 7.809 1.00 97.69 117 GLY A C 1
ATOM 942 O O . GLY A 1 117 ? -12.001 -8.798 7.137 1.00 97.69 117 GLY A O 1
ATOM 943 N N . VAL A 1 118 ? -11.791 -6.565 7.311 1.00 97.12 118 VAL A N 1
ATOM 944 C CA . VAL A 1 118 ? -11.463 -6.327 5.898 1.00 97.12 118 VAL A CA 1
ATOM 945 C C . VAL A 1 118 ? -10.030 -5.821 5.738 1.00 97.12 118 VAL A C 1
ATOM 947 O O . VAL A 1 118 ? -9.601 -4.906 6.435 1.00 97.12 118 VAL A O 1
ATOM 950 N N . LEU A 1 119 ? -9.297 -6.390 4.779 1.00 97.56 119 LEU A N 1
ATOM 951 C CA . LEU A 1 119 ? -8.062 -5.808 4.256 1.00 97.56 119 LEU A CA 1
ATOM 952 C C . LEU A 1 119 ? -8.385 -5.007 2.990 1.00 97.56 119 LEU A C 1
ATOM 954 O O . LEU A 1 119 ? -8.935 -5.558 2.037 1.00 97.56 119 LEU A O 1
ATOM 958 N N . ILE A 1 120 ? -8.020 -3.727 2.964 1.00 96.81 120 ILE A N 1
ATOM 959 C CA . ILE A 1 120 ? -8.136 -2.866 1.781 1.00 96.81 120 ILE A CA 1
ATOM 960 C C . ILE A 1 120 ? -6.732 -2.451 1.357 1.00 96.81 120 ILE A C 1
ATOM 962 O O . ILE A 1 120 ? -6.003 -1.850 2.140 1.00 96.81 120 ILE A O 1
ATOM 966 N N . CYS A 1 121 ? -6.342 -2.738 0.117 1.00 95.56 121 CYS A N 1
ATOM 967 C CA . CYS A 1 121 ? -5.014 -2.366 -0.355 1.00 95.56 121 CYS A CA 1
ATOM 968 C C . CYS A 1 121 ? -4.956 -1.907 -1.812 1.00 95.56 121 CYS A C 1
ATOM 970 O O . CYS A 1 121 ? -5.887 -2.127 -2.588 1.00 95.56 121 CYS A O 1
ATOM 972 N N . SER A 1 122 ? -3.837 -1.274 -2.175 1.00 93.50 122 SER A N 1
ATOM 973 C CA . SER A 1 122 ? -3.439 -1.051 -3.574 1.00 93.50 122 SER A CA 1
ATOM 974 C C . SER A 1 122 ? -2.023 -1.504 -3.838 1.00 93.50 122 SER A C 1
ATOM 976 O O . SER A 1 122 ? -1.196 -1.568 -2.929 1.00 93.50 122 SER A O 1
ATOM 978 N N . VAL A 1 123 ? -1.806 -1.828 -5.107 1.00 93.75 123 VAL A N 1
ATOM 979 C CA . VAL A 1 123 ? -0.522 -2.192 -5.673 1.00 93.75 123 VAL A CA 1
ATOM 980 C C . VAL A 1 123 ? -0.554 -1.937 -7.185 1.00 93.75 123 VAL A C 1
ATOM 982 O O . VAL A 1 123 ? -1.600 -2.162 -7.821 1.00 93.75 123 VAL A O 1
ATOM 985 N N . PRO A 1 124 ? 0.577 -1.569 -7.808 1.00 93.25 124 PRO A N 1
ATOM 986 C CA . PRO A 1 124 ? 0.701 -1.551 -9.256 1.00 93.25 124 PRO A CA 1
ATOM 987 C C . PRO A 1 124 ? 0.391 -2.924 -9.868 1.00 93.25 124 PRO A C 1
ATOM 989 O O . PRO A 1 124 ? 1.018 -3.940 -9.560 1.00 93.25 124 PRO A O 1
ATOM 992 N N . ASN A 1 125 ? -0.577 -2.967 -10.785 1.00 96.31 125 ASN A N 1
ATOM 993 C CA . ASN A 1 125 ? -0.970 -4.209 -11.445 1.00 96.31 125 ASN A CA 1
ATOM 994 C C . ASN A 1 125 ? -0.012 -4.553 -12.600 1.00 96.31 125 ASN A C 1
ATOM 996 O O . ASN A 1 125 ? -0.093 -3.973 -13.688 1.00 96.31 125 ASN A O 1
ATOM 1000 N N . LEU A 1 126 ? 0.820 -5.578 -12.405 1.00 97.50 126 LEU A N 1
ATOM 1001 C CA . LEU A 1 126 ? 1.721 -6.141 -13.418 1.00 97.50 126 LEU A CA 1
ATOM 1002 C C . LEU A 1 126 ? 0.990 -6.631 -14.669 1.00 97.50 126 LEU A C 1
ATOM 1004 O O . LEU A 1 126 ? 1.540 -6.620 -15.765 1.00 97.50 126 LEU A O 1
ATOM 1008 N N . ALA A 1 127 ? -0.272 -7.028 -14.531 1.00 97.25 127 ALA A N 1
ATOM 1009 C CA . ALA A 1 127 ? -1.107 -7.450 -15.645 1.00 97.25 127 ALA A CA 1
ATOM 1010 C C . ALA A 1 127 ? -1.853 -6.285 -16.329 1.00 97.25 127 ALA A C 1
ATOM 1012 O O . ALA A 1 127 ? -2.753 -6.547 -17.135 1.00 97.25 127 ALA A O 1
ATOM 1013 N N . SER A 1 128 ? -1.525 -5.025 -16.021 1.00 97.00 128 SER A N 1
ATOM 1014 C CA . SER A 1 128 ? -2.108 -3.850 -16.681 1.00 97.00 128 SER A CA 1
ATOM 1015 C C . SER A 1 128 ? -1.805 -3.819 -18.183 1.00 97.00 128 SER A C 1
ATOM 1017 O O . SER A 1 128 ? -0.846 -4.426 -18.662 1.00 97.00 128 SER A O 1
ATOM 1019 N N . ILE A 1 129 ? -2.627 -3.092 -18.948 1.00 97.12 129 ILE A N 1
ATOM 1020 C CA . ILE A 1 129 ? -2.415 -2.947 -20.395 1.00 97.12 129 ILE A CA 1
ATOM 1021 C C . ILE A 1 129 ? -1.060 -2.299 -20.711 1.00 97.12 129 ILE A C 1
ATOM 1023 O O . ILE A 1 129 ? -0.401 -2.728 -21.652 1.00 97.12 129 ILE A O 1
ATOM 1027 N N . TYR A 1 130 ? -0.611 -1.345 -19.890 1.00 95.50 130 TYR A N 1
ATOM 1028 C CA . TYR A 1 130 ? 0.686 -0.685 -20.043 1.00 95.50 130 TYR A CA 1
ATOM 1029 C C . TYR A 1 130 ? 1.838 -1.684 -19.911 1.00 95.50 130 TYR A C 1
ATOM 1031 O O . TYR A 1 130 ? 2.611 -1.853 -20.850 1.00 95.50 130 TYR A O 1
ATOM 1039 N N . ALA A 1 131 ? 1.874 -2.440 -18.809 1.00 96.44 131 ALA A N 1
ATOM 1040 C CA . ALA A 1 131 ? 2.901 -3.452 -18.575 1.00 96.44 131 ALA A CA 1
ATOM 1041 C C . ALA A 1 131 ? 2.895 -4.553 -19.651 1.00 96.44 131 ALA A C 1
ATOM 1043 O O . ALA A 1 131 ? 3.952 -4.999 -20.094 1.00 96.44 131 ALA A O 1
ATOM 1044 N N . ARG A 1 132 ? 1.711 -4.969 -20.127 1.00 97.50 132 ARG A N 1
ATOM 1045 C CA . ARG A 1 132 ? 1.589 -5.954 -21.216 1.00 97.50 132 ARG A CA 1
ATOM 1046 C C . ARG A 1 132 ? 2.130 -5.431 -22.544 1.00 97.50 132 ARG A C 1
ATOM 1048 O O . ARG A 1 132 ? 2.799 -6.183 -23.245 1.00 97.50 132 ARG A O 1
ATOM 1055 N N . VAL A 1 133 ? 1.829 -4.182 -22.901 1.00 97.62 133 VAL A N 1
ATOM 1056 C CA . VAL A 1 133 ? 2.326 -3.558 -24.137 1.00 97.62 133 VAL A CA 1
ATOM 1057 C C . VAL A 1 133 ? 3.835 -3.350 -24.064 1.00 97.62 133 VAL A C 1
ATOM 1059 O O . VAL A 1 133 ? 4.535 -3.670 -25.017 1.00 97.62 133 VAL A O 1
ATOM 1062 N N . GLU A 1 134 ? 4.352 -2.880 -22.932 1.00 97.31 134 GLU A N 1
ATOM 1063 C CA . GLU A 1 134 ? 5.793 -2.723 -22.714 1.00 97.31 134 GLU A CA 1
ATOM 1064 C C . GLU A 1 134 ? 6.531 -4.046 -22.870 1.00 97.31 134 GLU A C 1
ATOM 1066 O O . GLU A 1 134 ? 7.474 -4.131 -23.658 1.00 97.31 134 GLU A O 1
ATOM 1071 N N . LEU A 1 135 ? 6.039 -5.096 -22.209 1.00 97.25 135 LEU A N 1
ATOM 1072 C CA . LEU A 1 135 ? 6.622 -6.426 -22.307 1.00 97.25 135 LEU A CA 1
ATOM 1073 C C . LEU A 1 135 ? 6.540 -6.987 -23.734 1.00 97.25 135 LEU A C 1
ATOM 1075 O O . LEU A 1 135 ? 7.508 -7.566 -24.220 1.00 97.25 135 LEU A O 1
ATOM 1079 N N . LEU A 1 136 ? 5.415 -6.782 -24.431 1.00 97.75 136 LEU A N 1
ATOM 1080 C CA . LEU A 1 136 ? 5.247 -7.177 -25.835 1.00 97.75 136 LEU A CA 1
ATOM 1081 C C . LEU A 1 136 ? 6.283 -6.506 -26.748 1.00 97.75 136 LEU A C 1
ATOM 1083 O O . LEU A 1 136 ? 6.772 -7.128 -27.687 1.00 97.75 136 LEU A O 1
ATOM 1087 N N . LEU A 1 137 ? 6.626 -5.248 -26.468 1.00 97.56 137 LEU A N 1
ATOM 1088 C CA . LEU A 1 137 ? 7.639 -4.488 -27.200 1.00 97.56 137 LEU A CA 1
ATOM 1089 C C . LEU A 1 137 ? 9.079 -4.820 -26.765 1.00 97.56 137 LEU A C 1
ATOM 1091 O O . LEU A 1 137 ? 10.022 -4.231 -27.290 1.00 97.56 137 LEU A O 1
ATOM 1095 N N . GLY A 1 138 ? 9.262 -5.764 -25.836 1.00 97.00 138 GLY A N 1
ATOM 1096 C CA . GLY A 1 138 ? 10.567 -6.181 -25.325 1.00 97.00 138 GLY A CA 1
ATOM 1097 C C . GLY A 1 138 ? 11.155 -5.254 -24.259 1.00 97.00 138 GLY A C 1
ATOM 1098 O O . GLY A 1 138 ? 12.352 -5.338 -23.985 1.00 97.00 138 GLY A O 1
ATOM 1099 N N . PHE A 1 139 ? 10.346 -4.373 -23.666 1.00 97.62 139 PHE A N 1
ATOM 1100 C CA . PHE A 1 139 ? 10.759 -3.509 -22.562 1.00 97.62 139 PHE A CA 1
ATOM 1101 C C . PHE A 1 139 ? 10.455 -4.139 -21.203 1.00 97.62 139 PHE A C 1
ATOM 1103 O O . PHE A 1 139 ? 9.492 -4.888 -21.032 1.00 97.62 139 PHE A O 1
ATOM 1110 N N . GLN A 1 140 ? 11.266 -3.777 -20.212 1.00 96.50 140 GLN A N 1
ATOM 1111 C CA . GLN A 1 140 ? 10.935 -3.985 -18.810 1.00 96.50 140 GLN A CA 1
ATOM 1112 C C . GLN A 1 140 ? 9.697 -3.138 -18.467 1.00 96.50 140 GLN A C 1
ATOM 1114 O O . GLN A 1 140 ? 9.724 -1.932 -18.739 1.00 96.50 140 GLN A O 1
ATOM 1119 N N . PRO A 1 141 ? 8.642 -3.717 -17.861 1.00 96.25 141 PRO A N 1
ATOM 1120 C CA . PRO A 1 141 ? 7.504 -2.939 -17.392 1.00 96.25 141 PRO A CA 1
ATOM 1121 C C . PRO A 1 141 ? 7.941 -1.812 -16.449 1.00 96.25 141 PRO A C 1
ATOM 1123 O O . PRO A 1 141 ? 8.629 -2.077 -15.465 1.00 96.25 141 PRO A O 1
ATOM 1126 N N . HIS A 1 142 ? 7.530 -0.573 -16.721 1.00 93.62 142 HIS A N 1
A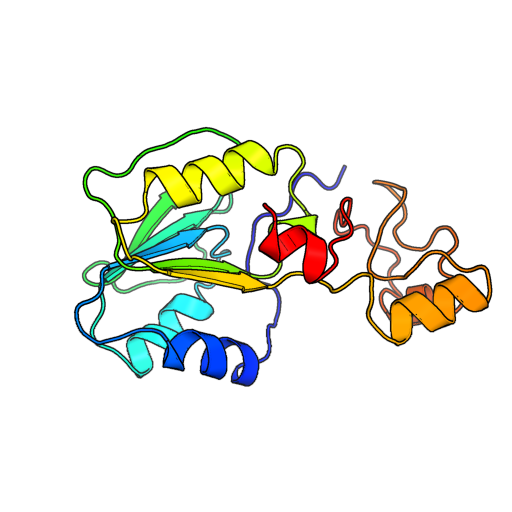TOM 1127 C CA . HIS A 1 142 ? 8.000 0.622 -16.002 1.00 93.62 142 HIS A CA 1
ATOM 1128 C C . HIS A 1 142 ? 7.610 0.652 -14.520 1.00 93.62 142 HIS A C 1
ATOM 1130 O O . HIS A 1 142 ? 8.195 1.405 -13.747 1.00 93.62 142 HIS A O 1
ATOM 1136 N N . ILE A 1 143 ? 6.617 -0.145 -14.125 1.00 92.75 143 ILE A N 1
ATOM 1137 C CA . ILE A 1 143 ? 6.183 -0.277 -12.732 1.00 92.75 143 ILE A CA 1
ATOM 1138 C C . ILE A 1 143 ? 7.155 -1.115 -11.885 1.00 92.75 143 ILE A C 1
ATOM 1140 O O . ILE A 1 143 ? 6.924 -1.245 -10.689 1.00 92.75 143 ILE A O 1
ATOM 1144 N N . LEU A 1 144 ? 8.180 -1.723 -12.499 1.00 94.25 144 LEU A N 1
ATOM 1145 C CA . LEU A 1 144 ? 9.190 -2.558 -11.850 1.00 94.25 144 LEU A CA 1
ATOM 1146 C C . LEU A 1 144 ? 10.590 -1.993 -12.055 1.00 94.25 144 LEU A C 1
ATOM 1148 O O . LEU A 1 144 ? 10.952 -1.561 -13.148 1.00 94.25 144 LEU A O 1
ATOM 1152 N N . GLU A 1 145 ? 11.418 -2.131 -11.029 1.00 93.25 145 GLU A N 1
ATOM 1153 C CA . GLU A 1 145 ? 12.825 -1.769 -11.054 1.00 93.25 145 GLU A CA 1
ATOM 1154 C C . GLU A 1 145 ? 13.702 -3.012 -10.934 1.00 93.25 145 GLU A C 1
ATOM 1156 O O . GLU A 1 145 ? 13.486 -3.892 -10.105 1.00 93.25 145 GLU A O 1
ATOM 1161 N N . VAL A 1 146 ? 14.748 -3.066 -11.757 1.00 93.81 146 VAL A N 1
ATOM 1162 C CA . VAL A 1 146 ? 15.756 -4.140 -11.719 1.00 93.81 146 VAL A CA 1
ATOM 1163 C C . VAL A 1 146 ? 17.058 -3.692 -11.049 1.00 93.81 146 VAL A C 1
ATOM 1165 O O . VAL A 1 146 ? 18.031 -4.443 -10.999 1.00 93.81 146 VAL A O 1
ATOM 1168 N N . SER A 1 147 ? 17.120 -2.447 -10.565 1.00 90.88 147 SER A N 1
ATOM 1169 C CA . SER A 1 147 ? 18.328 -1.864 -9.987 1.00 90.88 147 SER A CA 1
ATOM 1170 C C . SER A 1 147 ? 18.028 -0.811 -8.927 1.00 90.88 147 SER A C 1
ATOM 1172 O O . SER A 1 147 ? 17.297 0.142 -9.164 1.00 90.88 147 SER A O 1
ATOM 1174 N N . ASN A 1 148 ? 18.728 -0.909 -7.796 1.00 88.88 148 ASN A N 1
ATOM 1175 C CA . ASN A 1 148 ? 18.666 0.062 -6.697 1.00 88.88 148 ASN A CA 1
ATOM 1176 C C . ASN A 1 148 ? 19.429 1.376 -6.965 1.00 88.88 148 ASN A C 1
ATOM 1178 O O . ASN A 1 148 ? 19.549 2.210 -6.064 1.00 88.88 148 ASN A O 1
ATOM 1182 N N . VAL A 1 149 ? 20.015 1.540 -8.157 1.00 89.00 149 VAL A N 1
ATOM 1183 C CA . VAL A 1 149 ? 20.758 2.753 -8.547 1.00 89.00 149 VAL A CA 1
ATOM 1184 C C . VAL A 1 149 ? 20.212 3.423 -9.807 1.00 89.00 149 VAL A C 1
ATOM 1186 O O . VAL A 1 149 ? 20.633 4.530 -10.123 1.00 89.00 149 VAL A O 1
ATOM 1189 N N . CYS A 1 150 ? 19.312 2.768 -10.542 1.00 89.25 150 CYS A N 1
ATOM 1190 C CA . CYS A 1 150 ? 18.793 3.260 -11.814 1.00 89.25 150 CYS A CA 1
ATOM 1191 C C . CYS A 1 150 ? 17.417 2.642 -12.084 1.00 89.25 150 CYS A C 1
ATOM 1193 O O . CYS A 1 150 ? 17.317 1.442 -12.342 1.00 89.25 150 CYS A O 1
ATOM 1195 N N . SER A 1 151 ? 16.371 3.468 -12.060 1.00 90.25 151 SER A N 1
ATOM 1196 C CA . SER A 1 151 ? 14.988 3.024 -12.299 1.00 90.25 151 SER A CA 1
ATOM 1197 C C . SER A 1 151 ? 14.718 2.591 -13.751 1.00 90.25 151 SER A C 1
ATOM 1199 O O . SER A 1 151 ? 13.906 1.708 -13.997 1.00 90.25 151 SER A O 1
ATOM 1201 N N . ASN A 1 152 ? 15.423 3.170 -14.731 1.00 93.12 152 ASN A N 1
ATOM 1202 C CA . ASN A 1 152 ? 15.062 3.080 -16.151 1.00 93.12 152 ASN A CA 1
ATOM 1203 C C . ASN A 1 152 ? 15.822 2.009 -16.949 1.00 93.12 152 ASN A C 1
ATOM 1205 O O . ASN A 1 152 ? 15.848 2.049 -18.185 1.00 93.12 152 ASN A O 1
ATOM 1209 N N . PHE A 1 153 ? 16.478 1.050 -16.293 1.00 94.94 153 PHE A N 1
ATOM 1210 C CA . PHE A 1 153 ? 17.115 -0.040 -17.031 1.00 94.94 153 PHE A CA 1
ATOM 1211 C C . PHE A 1 153 ? 16.070 -0.892 -17.760 1.00 94.94 153 PHE A C 1
ATOM 1213 O O . PHE A 1 153 ? 15.186 -1.479 -17.149 1.00 94.94 153 PHE A O 1
ATOM 1220 N N . GLY A 1 154 ? 16.187 -0.961 -19.090 1.00 94.81 154 GLY A N 1
ATOM 1221 C CA . GLY A 1 154 ? 15.316 -1.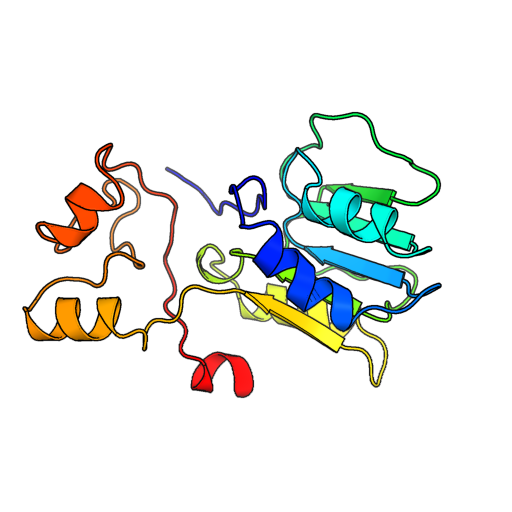778 -19.939 1.00 94.81 154 GLY A CA 1
ATOM 1222 C C . GLY A 1 154 ? 13.912 -1.213 -20.186 1.00 94.81 154 GLY A C 1
ATOM 1223 O O . GLY A 1 154 ? 13.185 -1.790 -20.985 1.00 94.81 154 GLY A O 1
ATOM 1224 N N . THR A 1 155 ? 13.527 -0.087 -19.577 1.00 95.06 155 THR A N 1
ATOM 1225 C CA . THR A 1 155 ? 12.157 0.470 -19.655 1.00 95.06 155 THR A CA 1
ATOM 1226 C C . THR A 1 155 ? 11.894 1.332 -20.900 1.00 95.06 155 THR A C 1
ATOM 1228 O O . THR A 1 155 ? 10.767 1.761 -21.159 1.00 95.06 155 THR A O 1
ATOM 1231 N N . GLY A 1 156 ? 12.932 1.607 -21.696 1.00 93.69 156 GLY A N 1
ATOM 1232 C CA . GLY A 1 156 ? 12.813 2.312 -22.972 1.00 93.69 156 GLY A CA 1
ATOM 1233 C C . GLY A 1 156 ? 12.276 3.740 -22.842 1.00 93.69 156 GLY A C 1
ATOM 1234 O O . GLY A 1 156 ? 12.691 4.506 -21.972 1.00 93.69 156 GLY A O 1
ATOM 1235 N N . VAL A 1 157 ? 11.387 4.128 -23.762 1.00 93.06 157 VAL A N 1
ATOM 1236 C CA . VAL A 1 157 ? 10.737 5.449 -23.738 1.00 93.06 157 VAL A CA 1
ATOM 1237 C C . VAL A 1 157 ? 9.701 5.554 -22.617 1.00 93.06 157 VAL A C 1
ATOM 1239 O O . VAL A 1 157 ? 9.560 6.620 -22.029 1.00 93.06 157 VAL A O 1
ATOM 1242 N N . PHE A 1 158 ? 9.029 4.450 -22.278 1.00 92.25 158 PHE A N 1
ATOM 1243 C CA . PHE A 1 158 ? 7.956 4.425 -21.285 1.00 92.25 158 PHE A CA 1
ATOM 1244 C C . PHE A 1 158 ? 8.472 4.773 -19.890 1.00 92.25 158 PHE A C 1
ATOM 1246 O O . PHE A 1 158 ? 7.962 5.701 -19.266 1.00 92.25 158 PHE A O 1
ATOM 1253 N N . GLY A 1 159 ? 9.552 4.126 -19.439 1.00 90.31 159 GLY A N 1
ATOM 1254 C CA . GLY A 1 159 ? 10.129 4.467 -18.137 1.00 90.31 159 GLY A CA 1
ATOM 1255 C C . GLY A 1 159 ? 10.748 5.862 -18.099 1.00 90.31 159 GLY A C 1
ATOM 1256 O O . GLY A 1 159 ? 10.565 6.567 -17.117 1.00 90.31 159 GLY A O 1
ATOM 1257 N N . LYS A 1 160 ? 11.375 6.338 -19.185 1.00 92.38 160 LYS A N 1
ATOM 1258 C CA . LYS A 1 160 ? 11.893 7.720 -19.244 1.00 92.38 160 LYS A CA 1
ATOM 1259 C C . LYS A 1 160 ? 10.793 8.779 -19.156 1.00 92.38 160 LYS A C 1
ATOM 1261 O O . LYS A 1 160 ? 11.047 9.859 -18.636 1.00 92.38 160 LYS A O 1
ATOM 1266 N N . LEU A 1 161 ? 9.600 8.493 -19.680 1.00 91.44 161 LEU A N 1
ATOM 1267 C CA . LEU A 1 161 ? 8.440 9.374 -19.539 1.00 91.44 161 LEU A CA 1
ATOM 1268 C C . LEU A 1 161 ? 7.855 9.308 -18.124 1.00 91.44 161 LEU A C 1
ATOM 1270 O O . LEU A 1 161 ? 7.497 10.345 -17.577 1.00 91.44 161 LEU A O 1
ATOM 1274 N N . ASN A 1 162 ? 7.783 8.110 -17.535 1.00 87.75 162 ASN A N 1
ATOM 1275 C CA . ASN A 1 162 ? 7.231 7.903 -16.196 1.00 87.75 162 ASN A CA 1
ATOM 1276 C C . ASN A 1 162 ? 8.147 8.439 -15.080 1.00 87.75 162 ASN A C 1
ATOM 1278 O O . ASN A 1 162 ? 7.680 9.031 -14.114 1.00 87.75 162 ASN A O 1
ATOM 1282 N N . ASN A 1 163 ? 9.459 8.250 -15.224 1.00 89.69 163 ASN A N 1
ATOM 1283 C CA . ASN A 1 163 ? 10.484 8.662 -14.272 1.00 89.69 163 ASN A CA 1
ATOM 1284 C C . ASN A 1 163 ? 11.653 9.360 -14.999 1.00 89.69 163 ASN A C 1
ATOM 1286 O O . ASN A 1 163 ? 12.722 8.767 -15.195 1.00 89.69 163 ASN A O 1
ATOM 1290 N N . PRO A 1 164 ? 11.479 10.627 -15.421 1.00 89.94 164 PRO A N 1
ATOM 1291 C CA . PRO A 1 164 ? 12.485 11.358 -16.196 1.00 89.94 164 PRO A CA 1
ATOM 1292 C C . PRO A 1 164 ? 13.781 11.621 -15.420 1.00 89.94 164 PRO A C 1
ATOM 1294 O O . PRO A 1 164 ? 14.848 11.715 -16.026 1.00 89.94 164 PRO A O 1
ATOM 1297 N N . ASN A 1 165 ? 13.704 11.682 -14.088 1.00 91.00 165 ASN A N 1
ATOM 1298 C CA . ASN A 1 165 ? 14.861 11.884 -13.212 1.00 91.00 165 ASN A CA 1
ATOM 1299 C C . ASN A 1 165 ? 15.677 10.598 -13.009 1.00 91.00 165 ASN A C 1
ATOM 1301 O O . ASN A 1 165 ? 16.800 10.653 -12.514 1.00 91.00 165 ASN A O 1
ATOM 1305 N N . ASN A 1 166 ? 15.138 9.447 -13.430 1.00 89.44 166 ASN A N 1
ATOM 1306 C CA . ASN A 1 166 ? 15.746 8.128 -13.284 1.00 89.44 166 ASN A CA 1
ATOM 1307 C C . ASN A 1 166 ? 16.058 7.746 -11.821 1.00 89.44 166 ASN A C 1
ATOM 1309 O O . ASN A 1 166 ? 17.006 7.004 -11.544 1.00 89.44 166 ASN A O 1
ATOM 1313 N N . GLU A 1 167 ? 15.269 8.263 -10.882 1.00 89.06 167 GLU A N 1
ATOM 1314 C CA . GLU A 1 167 ? 15.474 8.048 -9.452 1.00 89.06 167 GLU A CA 1
ATOM 1315 C C . GLU A 1 167 ? 14.792 6.752 -9.007 1.00 89.06 167 GLU A C 1
ATOM 1317 O O . GLU A 1 167 ? 13.578 6.637 -9.168 1.00 89.06 167 GLU A O 1
ATOM 1322 N N . PRO A 1 168 ? 15.519 5.773 -8.441 1.00 87.69 168 PRO A N 1
ATOM 1323 C CA . PRO A 1 168 ? 14.904 4.534 -7.989 1.00 87.69 168 PRO A CA 1
ATOM 1324 C C . PRO A 1 168 ? 13.940 4.789 -6.827 1.00 87.69 168 PRO A C 1
ATOM 1326 O O . PRO A 1 168 ? 14.259 5.502 -5.871 1.00 87.69 168 PRO A O 1
ATOM 1329 N N . ILE A 1 169 ? 12.769 4.170 -6.894 1.00 86.25 169 ILE A N 1
ATOM 1330 C CA . ILE A 1 169 ? 11.750 4.180 -5.842 1.00 86.25 169 ILE A CA 1
ATOM 1331 C C . ILE A 1 169 ? 11.583 2.813 -5.179 1.00 86.25 169 ILE A C 1
ATOM 1333 O O . ILE A 1 169 ? 10.817 2.705 -4.228 1.00 86.25 169 ILE A O 1
ATOM 1337 N N . HIS A 1 170 ? 12.375 1.818 -5.590 1.00 89.44 170 HIS A N 1
ATOM 1338 C CA . HIS A 1 170 ? 12.444 0.485 -5.001 1.00 89.44 170 HIS A CA 1
ATOM 1339 C C . HIS A 1 170 ? 11.186 -0.360 -5.269 1.00 89.44 170 HIS A C 1
ATOM 1341 O O . HIS A 1 170 ? 10.676 -1.011 -4.369 1.00 89.44 170 HIS A O 1
ATOM 1347 N N . HIS A 1 171 ? 10.677 -0.359 -6.507 1.00 91.62 171 HIS A N 1
ATOM 1348 C CA . HIS A 1 171 ? 9.602 -1.270 -6.938 1.00 91.62 171 HIS A CA 1
ATOM 1349 C C . HIS A 1 171 ? 10.180 -2.634 -7.312 1.00 91.62 171 HIS A C 1
ATOM 1351 O O . HIS A 1 171 ? 10.511 -2.898 -8.468 1.00 91.62 171 HIS A O 1
ATOM 1357 N N . ILE A 1 172 ? 10.336 -3.504 -6.324 1.00 91.31 172 ILE A N 1
ATOM 1358 C CA . ILE A 1 172 ? 11.073 -4.765 -6.473 1.00 91.31 172 ILE A CA 1
ATOM 1359 C C . ILE A 1 172 ? 10.166 -5.978 -6.700 1.00 91.31 172 ILE A C 1
ATOM 1361 O O . ILE A 1 172 ? 10.649 -7.056 -7.054 1.00 91.31 172 ILE A O 1
ATOM 1365 N N . ARG A 1 173 ? 8.849 -5.826 -6.513 1.00 92.69 173 ARG A N 1
ATOM 1366 C CA . ARG A 1 173 ? 7.875 -6.916 -6.650 1.00 92.69 173 ARG A CA 1
ATOM 1367 C C . ARG A 1 173 ? 6.711 -6.523 -7.546 1.00 92.69 173 ARG A C 1
ATOM 1369 O O . ARG A 1 173 ? 6.085 -5.487 -7.362 1.00 92.69 173 ARG A O 1
ATOM 1376 N N . GLY A 1 174 ? 6.410 -7.394 -8.506 1.00 95.06 174 GLY A N 1
ATOM 1377 C CA . GLY A 1 174 ? 5.270 -7.244 -9.403 1.00 95.06 174 GLY A CA 1
ATOM 1378 C C . GLY A 1 174 ? 4.116 -8.136 -8.992 1.00 95.06 174 GLY A C 1
ATOM 1379 O O . GLY A 1 174 ? 4.283 -9.348 -8.868 1.00 95.06 174 GLY A O 1
ATOM 1380 N N . PHE A 1 175 ? 2.938 -7.539 -8.844 1.00 97.19 175 PHE A N 1
ATOM 1381 C CA . PHE A 1 175 ? 1.739 -8.245 -8.420 1.00 97.19 175 PHE A CA 1
ATOM 1382 C C . PHE A 1 175 ? 0.685 -8.225 -9.514 1.00 97.19 175 PHE A C 1
ATOM 1384 O O . PHE A 1 175 ? 0.446 -7.216 -10.174 1.00 97.19 175 PHE A O 1
ATOM 1391 N N . THR A 1 176 ? 0.027 -9.361 -9.705 1.00 97.50 176 THR A N 1
ATOM 1392 C CA . THR A 1 176 ? -1.212 -9.422 -10.481 1.00 97.50 176 THR A CA 1
ATOM 1393 C C . THR A 1 176 ? -2.389 -9.488 -9.521 1.00 97.50 176 THR A C 1
ATOM 1395 O O . THR A 1 176 ? -2.241 -9.901 -8.371 1.00 97.50 176 THR A O 1
ATOM 1398 N N . LEU A 1 177 ? -3.586 -9.163 -10.007 1.00 96.25 177 LEU A N 1
ATOM 1399 C CA . LEU A 1 177 ? -4.806 -9.341 -9.218 1.00 96.25 177 LEU A CA 1
ATOM 1400 C C . LEU A 1 177 ? -5.002 -10.794 -8.746 1.00 96.25 177 LEU A C 1
ATOM 1402 O O . LEU A 1 177 ? -5.564 -11.006 -7.680 1.00 96.25 177 LEU A O 1
ATOM 1406 N N . ALA A 1 178 ? -4.568 -11.783 -9.534 1.00 97.56 178 ALA A N 1
ATOM 1407 C CA . ALA A 1 178 ? -4.656 -13.188 -9.141 1.00 97.56 178 ALA A CA 1
ATOM 1408 C C . ALA A 1 178 ? -3.758 -13.476 -7.932 1.00 97.56 178 ALA A C 1
ATOM 1410 O O . ALA A 1 178 ? -4.243 -14.000 -6.939 1.00 97.56 178 ALA A O 1
ATOM 1411 N N . ALA A 1 179 ? -2.499 -13.024 -7.976 1.00 97.12 179 ALA A N 1
ATOM 1412 C CA . ALA A 1 179 ? -1.564 -13.197 -6.867 1.00 97.12 179 ALA A CA 1
ATOM 1413 C C . ALA A 1 179 ? -2.086 -12.553 -5.572 1.00 97.12 179 ALA A C 1
ATOM 1415 O O . ALA A 1 179 ? -2.139 -13.216 -4.547 1.00 97.12 179 ALA A O 1
ATOM 1416 N N . ILE A 1 180 ? -2.563 -11.303 -5.629 1.00 95.88 180 ILE A N 1
ATOM 1417 C CA . ILE A 1 180 ? -3.103 -10.605 -4.446 1.00 95.88 180 ILE A CA 1
ATOM 1418 C C . ILE A 1 180 ? -4.326 -11.312 -3.845 1.00 95.88 180 ILE A C 1
ATOM 1420 O O . ILE A 1 180 ? -4.567 -11.196 -2.653 1.00 95.88 180 ILE A O 1
ATOM 1424 N N . LYS A 1 181 ? -5.112 -12.036 -4.648 1.00 94.00 181 LYS A N 1
ATOM 1425 C CA . LYS A 1 181 ? -6.273 -12.791 -4.152 1.00 94.00 181 LYS A CA 1
ATOM 1426 C C . LYS A 1 181 ? -5.908 -14.127 -3.503 1.00 94.00 181 LYS A C 1
ATOM 1428 O O . LYS A 1 181 ? -6.747 -14.684 -2.802 1.00 94.00 181 LYS A O 1
ATOM 1433 N N . GLU A 1 182 ? -4.736 -14.667 -3.816 1.00 94.19 182 GLU A N 1
ATOM 1434 C CA . GLU A 1 182 ? -4.264 -15.966 -3.324 1.00 94.19 182 GLU A CA 1
ATOM 1435 C C . GLU A 1 182 ? -3.352 -15.844 -2.096 1.00 94.19 182 GLU A C 1
ATOM 1437 O O . GLU A 1 182 ? -3.213 -16.818 -1.357 1.00 94.19 182 GLU A O 1
ATOM 1442 N N . MET A 1 183 ? -2.734 -14.675 -1.905 1.00 91.00 183 MET A N 1
ATOM 1443 C CA . MET A 1 183 ? -1.914 -14.323 -0.740 1.00 91.00 183 MET A CA 1
ATOM 1444 C C . MET A 1 183 ? -2.772 -14.000 0.485 1.00 91.00 183 MET A C 1
ATOM 1446 O O . MET A 1 183 ? -2.363 -14.419 1.591 1.00 91.00 183 MET A O 1
#

Secondary structure (DSSP, 8-state):
-------TTS---HHHHHHHHTT--TT-EEEEES-TTTTHHHHHHHTT---EEEEEESSPP-S---TTTEEEEE--TTS----SS-EEEEEESS-GGG-S-HHHHHHHHHHHEEEEEEEEE---BTTSHHHHHHHHTTPPPTT--S-TT-TTTT-HHHHHHH-TT---------B-HHHHHH-

Foldseek 3Di:
DQAQQLAPPPPDPLVVLVVVLVVDAAAFEEEETRCHQANVSVVSNVVPYHYAYEYEECDHHPDDDDVVRYHYDYDDLLDADEDPAATQEYEYEQRLLSDPNNVSNVVNVVRRHDDNHYYDYDHDACPDPQNVVCVVVQAHRLLAAPDQQFSRVRHPVNNCVVCVVRHDPRRHDHDHPVRVVVD